Protein AF-A0A098LLT0-F1 (afdb_monomer_lite)

Radius of gyration: 13.45 Å; chains: 1; bounding box: 33×23×30 Å

Sequence (69 aa):
MNLAEEIIMATLENHPEGGLTTINSDDTSSSSVIIQHKFSDYPYFFMTKDSTKKYGNLERNPAVSFMVF

Secondary structure (DSSP, 8-state):
--HHHHHHHHHHHH--EEEEEEE-TTSS-EEEEEEEEE-SSS-EEE--GGGHHHHHHHHH---EEEE--

Foldseek 3Di:
DDPVVVVVQVLCAVFQKWKKKFQAPVNPDIDIDIWGWHDDPDIDTDDDPVCVNVVVRCVVPVDMDIDGD

InterPro domains:
  IPR012349 FMN-binding split barrel [G3DSA:2.30.110.10] (5-69)

Organism: NCBI:txid153721

pLDDT: mean 81.02, std 10.95, range [53.12, 91.94]

Structure (mmCIF, N/CA/C/O backbone):
data_AF-A0A098LLT0-F1
#
_entry.id   AF-A0A098LLT0-F1
#
loop_
_atom_site.group_PDB
_atom_site.id
_atom_site.type_symbol
_atom_site.label_atom_id
_atom_site.label_alt_id
_atom_site.label_comp_id
_atom_site.label_asym_id
_atom_site.label_entity_id
_atom_site.label_seq_id
_atom_site.pdbx_PDB_ins_code
_atom_site.Cartn_x
_atom_site.Cartn_y
_atom_site.Cartn_z
_atom_site.occupancy
_atom_site.B_iso_or_equiv
_atom_site.auth_seq_id
_atom_site.auth_comp_id
_atom_site.auth_asym_id
_atom_site.auth_atom_id
_atom_site.pdbx_PDB_model_num
ATOM 1 N N . MET A 1 1 ? -23.477 -3.348 10.886 1.00 65.00 1 MET A N 1
ATOM 2 C CA . MET A 1 1 ? -22.034 -3.191 10.628 1.00 65.00 1 MET A CA 1
ATOM 3 C C . MET A 1 1 ? -21.364 -4.511 10.979 1.00 65.00 1 MET A C 1
ATOM 5 O O . MET A 1 1 ? -21.840 -5.162 11.905 1.00 65.00 1 MET A O 1
ATOM 9 N N . ASN A 1 2 ? -20.402 -4.981 10.185 1.00 88.19 2 ASN A N 1
ATOM 10 C CA . ASN A 1 2 ? -19.732 -6.269 10.401 1.00 88.19 2 ASN A CA 1
ATOM 11 C C . ASN A 1 2 ? -18.481 -6.068 11.282 1.00 88.19 2 ASN A C 1
ATOM 13 O O . ASN A 1 2 ? -17.706 -5.154 11.025 1.00 88.19 2 ASN A O 1
ATOM 17 N N . LEU A 1 3 ? -18.253 -6.939 12.274 1.00 90.94 3 LEU A N 1
ATOM 18 C CA . LEU A 1 3 ? -17.083 -6.895 13.170 1.00 90.94 3 LEU A CA 1
ATOM 19 C C . LEU A 1 3 ? -15.744 -6.823 12.412 1.00 90.94 3 LEU A C 1
ATOM 21 O O . LEU A 1 3 ? -14.813 -6.157 12.854 1.00 90.94 3 LEU A O 1
ATOM 25 N N . ALA A 1 4 ? -15.638 -7.484 11.257 1.00 90.00 4 ALA A N 1
ATOM 26 C CA . ALA A 1 4 ? -14.431 -7.430 10.437 1.00 90.00 4 ALA A CA 1
ATOM 27 C C . ALA A 1 4 ? -14.174 -6.027 9.859 1.00 90.00 4 ALA A C 1
ATOM 29 O O . ALA A 1 4 ? -13.030 -5.582 9.820 1.00 90.00 4 ALA A O 1
ATOM 30 N N . GLU A 1 5 ? -15.225 -5.317 9.442 1.00 87.38 5 GLU A N 1
ATOM 31 C CA . GLU A 1 5 ? -15.109 -3.952 8.915 1.00 87.38 5 GLU A CA 1
ATOM 32 C C . GLU A 1 5 ? -14.683 -2.979 10.017 1.00 87.38 5 GLU A C 1
ATOM 34 O O . GLU A 1 5 ? -13.814 -2.143 9.791 1.00 87.38 5 GLU A O 1
ATOM 39 N N . GLU A 1 6 ? -15.238 -3.127 11.222 1.00 88.50 6 GLU A N 1
ATOM 40 C CA . GLU A 1 6 ? -14.876 -2.318 12.392 1.00 88.50 6 GLU A CA 1
ATOM 41 C C . GLU A 1 6 ? -13.399 -2.476 12.763 1.00 88.50 6 GLU A C 1
ATOM 43 O O . GLU A 1 6 ? -12.715 -1.483 13.004 1.00 88.50 6 GLU A O 1
ATOM 48 N N . ILE A 1 7 ? -12.888 -3.712 12.752 1.00 89.69 7 ILE A N 1
ATOM 49 C CA . ILE A 1 7 ? -11.471 -3.985 13.018 1.00 89.69 7 ILE A CA 1
ATOM 50 C C . ILE A 1 7 ? -10.591 -3.330 11.949 1.00 89.69 7 ILE A C 1
ATOM 52 O O . ILE A 1 7 ? -9.617 -2.667 12.295 1.00 89.69 7 ILE A O 1
ATOM 56 N N . ILE A 1 8 ? -10.940 -3.465 10.664 1.00 87.75 8 ILE A N 1
ATOM 57 C CA . ILE A 1 8 ? -10.163 -2.867 9.567 1.00 87.75 8 ILE A CA 1
ATOM 58 C C . ILE A 1 8 ? -10.126 -1.341 9.700 1.00 87.75 8 ILE A C 1
ATOM 60 O O . ILE A 1 8 ? -9.050 -0.750 9.614 1.00 87.75 8 ILE A O 1
ATOM 64 N N . MET A 1 9 ? -11.275 -0.705 9.940 1.00 86.38 9 MET A N 1
ATOM 65 C CA . MET A 1 9 ? -11.347 0.748 10.110 1.00 86.38 9 MET A CA 1
ATOM 66 C C . MET A 1 9 ? -10.526 1.208 11.318 1.00 86.38 9 MET A C 1
ATOM 68 O O . MET A 1 9 ? -9.691 2.100 11.182 1.00 86.38 9 MET A O 1
ATOM 72 N N . ALA A 1 10 ? -10.668 0.541 12.467 1.00 88.50 10 ALA A N 1
ATOM 73 C CA . ALA A 1 10 ? -9.895 0.863 13.661 1.00 88.50 10 ALA A CA 1
ATOM 74 C C . ALA A 1 10 ? -8.381 0.707 13.433 1.00 88.50 10 ALA A C 1
ATOM 76 O O . ALA A 1 10 ? -7.604 1.558 13.867 1.00 88.50 10 ALA A O 1
ATOM 77 N N . THR A 1 11 ? -7.938 -0.338 12.728 1.00 89.38 11 THR A N 1
ATOM 78 C CA . THR A 1 11 ? -6.518 -0.520 12.399 1.00 89.38 11 THR A CA 1
ATOM 79 C C . THR A 1 11 ? -5.995 0.630 11.536 1.00 89.38 11 THR A C 1
ATOM 81 O O . THR A 1 11 ? -4.934 1.169 11.847 1.00 89.38 11 THR A O 1
ATOM 84 N N . 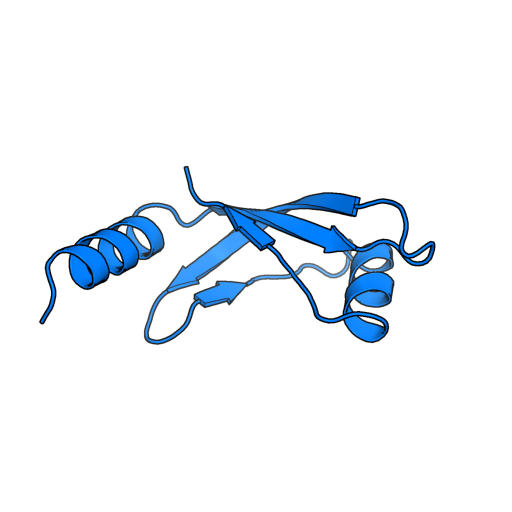LEU A 1 12 ? -6.746 1.050 10.512 1.00 87.88 12 LEU A N 1
ATOM 85 C CA . LEU A 1 12 ? -6.368 2.153 9.619 1.00 87.88 12 LEU A CA 1
ATOM 86 C C . LEU A 1 12 ? -6.390 3.531 10.306 1.00 87.88 12 LEU A C 1
ATOM 88 O O . LEU A 1 12 ? -5.655 4.429 9.906 1.00 87.8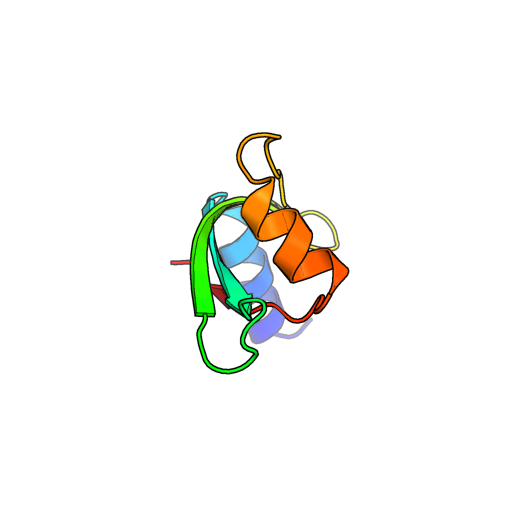8 12 LEU A O 1
ATOM 92 N N . GLU A 1 13 ? -7.221 3.730 11.325 1.00 86.88 13 GLU A N 1
ATOM 93 C CA . GLU A 1 13 ? -7.256 4.988 12.083 1.00 86.88 13 GLU A CA 1
ATOM 94 C C . GLU A 1 13 ? -6.112 5.102 13.094 1.00 86.88 13 GLU A C 1
ATOM 96 O O . GLU A 1 13 ? -5.553 6.184 13.278 1.00 86.88 13 GLU A O 1
ATOM 101 N N . ASN A 1 14 ? -5.756 3.994 13.749 1.00 88.75 14 ASN A N 1
ATOM 102 C CA . ASN A 1 14 ? -4.790 4.001 14.850 1.00 88.75 14 ASN A CA 1
ATOM 103 C C . ASN A 1 14 ? -3.326 3.890 14.398 1.00 88.75 14 ASN A C 1
ATOM 105 O O . ASN A 1 14 ? -2.426 4.181 15.185 1.00 88.75 14 ASN A O 1
ATOM 109 N N . HIS A 1 15 ? -3.076 3.519 13.143 1.00 88.75 15 HIS A N 1
ATOM 110 C CA . HIS A 1 15 ? -1.729 3.354 12.600 1.00 88.75 15 HIS A CA 1
ATOM 111 C C . HIS A 1 15 ? -1.570 4.264 11.383 1.00 88.75 15 HIS A C 1
ATOM 113 O O . HIS A 1 15 ? -1.926 3.863 10.287 1.00 88.75 15 HIS A O 1
ATOM 119 N N . PRO A 1 16 ? -1.062 5.498 11.536 1.00 85.94 16 PRO A N 1
ATOM 120 C CA . PRO A 1 16 ? -0.976 6.467 10.440 1.00 85.94 16 PRO A CA 1
ATOM 121 C C . PRO A 1 16 ? 0.142 6.165 9.427 1.00 85.94 16 PRO A C 1
ATOM 123 O O . PRO A 1 16 ? 0.365 6.955 8.510 1.00 85.94 16 PRO A O 1
ATOM 126 N N . GLU A 1 17 ? 0.866 5.057 9.589 1.00 88.00 17 GLU A N 1
ATOM 127 C CA . GLU A 1 17 ? 1.978 4.627 8.743 1.00 88.00 17 GLU A CA 1
ATOM 128 C C . GLU A 1 17 ? 1.812 3.161 8.345 1.00 88.00 17 GLU A C 1
ATOM 130 O O . GLU A 1 17 ? 1.402 2.324 9.147 1.00 88.00 17 GLU A 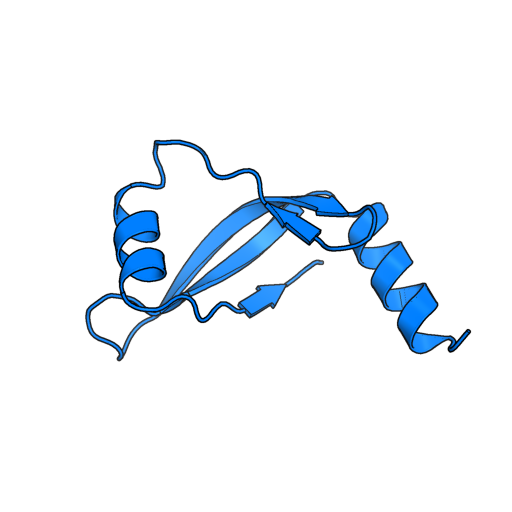O 1
ATOM 135 N N . GLY A 1 18 ? 2.188 2.834 7.110 1.00 88.81 18 GLY A N 1
ATOM 136 C CA . GLY A 1 18 ? 2.208 1.455 6.637 1.00 88.81 18 GLY A CA 1
ATOM 137 C C . GLY A 1 18 ? 3.143 1.244 5.455 1.00 88.81 18 GLY A C 1
ATOM 138 O O . GLY A 1 18 ? 3.743 2.180 4.922 1.00 88.81 18 GLY A O 1
ATOM 139 N N . GLY A 1 19 ? 3.282 -0.011 5.043 1.00 89.50 19 GLY A N 1
ATOM 140 C CA . GLY A 1 19 ? 4.064 -0.404 3.879 1.00 89.50 19 GLY A CA 1
ATOM 141 C C . GLY A 1 19 ? 3.224 -0.371 2.606 1.00 89.50 19 GLY A C 1
ATOM 142 O O . GLY A 1 19 ? 2.268 -1.133 2.484 1.00 89.50 19 GLY A O 1
ATOM 143 N N . LEU A 1 20 ? 3.603 0.461 1.635 1.00 88.44 20 LEU A N 1
ATOM 144 C CA . LEU A 1 20 ? 3.041 0.454 0.285 1.00 88.44 20 LEU A CA 1
ATOM 145 C C . LEU A 1 20 ? 3.997 -0.255 -0.673 1.00 88.44 20 LEU A C 1
ATOM 147 O O . LEU A 1 20 ? 5.141 0.172 -0.849 1.00 88.44 20 LEU A O 1
ATOM 151 N N . THR A 1 21 ? 3.517 -1.317 -1.312 1.00 91.19 21 THR A N 1
ATOM 152 C CA . THR A 1 21 ? 4.254 -2.090 -2.312 1.00 91.19 21 THR A CA 1
ATOM 153 C C . THR A 1 21 ? 3.715 -1.799 -3.707 1.00 91.19 21 THR A C 1
ATOM 155 O O . THR A 1 21 ? 2.512 -1.910 -3.942 1.00 91.19 21 THR A O 1
ATOM 158 N N . THR A 1 22 ? 4.613 -1.459 -4.634 1.00 90.44 22 THR A N 1
ATOM 159 C CA . THR A 1 22 ? 4.310 -1.221 -6.054 1.00 90.44 22 THR A CA 1
ATOM 160 C C . THR A 1 22 ? 5.063 -2.201 -6.946 1.00 90.44 22 THR A C 1
ATOM 162 O O . THR A 1 22 ? 6.126 -2.705 -6.569 1.00 90.44 22 THR A O 1
ATOM 165 N N . ILE A 1 23 ? 4.520 -2.469 -8.132 1.00 90.88 23 ILE A N 1
ATOM 166 C CA . ILE A 1 23 ? 5.188 -3.266 -9.168 1.00 90.88 23 ILE A CA 1
ATOM 167 C C . ILE A 1 23 ? 6.168 -2.358 -9.918 1.00 90.88 23 ILE A C 1
ATOM 169 O O . ILE A 1 23 ? 5.831 -1.231 -10.277 1.00 90.88 23 ILE A O 1
ATOM 173 N N . ASN A 1 24 ? 7.403 -2.816 -10.109 1.00 87.50 24 ASN A N 1
ATOM 174 C CA . ASN A 1 24 ? 8.417 -2.074 -10.849 1.00 87.50 24 ASN A CA 1
ATOM 175 C C . ASN A 1 24 ? 8.156 -2.123 -12.358 1.00 87.50 24 ASN A C 1
ATOM 177 O O . ASN A 1 24 ? 7.413 -2.958 -12.862 1.00 87.50 24 ASN A O 1
ATOM 181 N N . SER A 1 25 ? 8.816 -1.243 -13.108 1.00 84.19 25 SER A N 1
ATOM 182 C CA . SER A 1 25 ? 8.686 -1.164 -14.568 1.00 84.19 25 SER A CA 1
ATOM 183 C C . SER A 1 25 ? 9.175 -2.404 -15.337 1.00 84.19 25 SER A C 1
ATOM 185 O O . SER A 1 25 ? 9.019 -2.466 -16.554 1.00 84.19 25 SER A O 1
ATOM 187 N N . ASP A 1 26 ? 9.779 -3.386 -14.679 1.00 88.25 26 ASP A N 1
ATOM 188 C CA . ASP A 1 26 ? 10.115 -4.674 -15.290 1.00 88.25 26 ASP A CA 1
ATOM 189 C C . ASP A 1 26 ? 8.959 -5.689 -15.213 1.00 88.25 26 ASP A C 1
ATOM 191 O O . ASP A 1 26 ? 9.077 -6.769 -15.778 1.00 88.25 26 ASP A O 1
ATOM 195 N N . ASP A 1 27 ? 7.855 -5.351 -14.530 1.00 84.44 27 ASP A N 1
ATOM 196 C CA . ASP A 1 27 ? 6.700 -6.212 -14.217 1.00 84.44 27 ASP A CA 1
ATOM 197 C C . ASP A 1 27 ? 7.053 -7.537 -13.506 1.00 84.44 27 ASP A C 1
ATOM 199 O O . ASP A 1 27 ? 6.192 -8.390 -13.290 1.00 84.44 27 ASP A O 1
ATOM 203 N N . THR A 1 28 ? 8.312 -7.712 -13.100 1.00 87.62 28 THR A N 1
ATOM 204 C CA . THR A 1 28 ? 8.833 -8.933 -12.469 1.00 87.62 28 THR A CA 1
ATOM 205 C C . THR A 1 28 ? 9.315 -8.706 -11.047 1.00 87.62 28 THR A C 1
ATOM 207 O O . THR A 1 28 ? 9.504 -9.666 -10.303 1.00 87.62 28 THR A O 1
ATOM 210 N N . SER A 1 29 ? 9.529 -7.451 -10.653 1.00 91.44 29 SER A N 1
ATOM 211 C CA . SER A 1 29 ? 9.958 -7.095 -9.308 1.00 91.44 29 SER A CA 1
ATOM 212 C C . SER A 1 29 ? 9.021 -6.077 -8.662 1.00 91.44 29 SER A C 1
ATOM 214 O O . SER A 1 29 ? 8.220 -5.412 -9.318 1.00 91.44 29 SER A O 1
ATOM 216 N N . SER A 1 30 ? 9.108 -5.966 -7.338 1.00 91.94 30 SER A N 1
ATOM 217 C CA . SER A 1 30 ? 8.297 -5.046 -6.544 1.00 91.94 30 SER A CA 1
ATOM 218 C C . SER A 1 30 ? 9.161 -4.214 -5.609 1.00 91.94 30 SER A C 1
ATOM 220 O O . SER A 1 30 ? 10.194 -4.679 -5.126 1.00 91.94 30 SER A O 1
ATOM 222 N N . SER A 1 31 ? 8.702 -3.007 -5.296 1.00 87.69 31 SER A N 1
ATOM 223 C CA . SER A 1 31 ? 9.353 -2.103 -4.351 1.00 87.69 31 SER A CA 1
ATOM 224 C C . SER A 1 31 ? 8.399 -1.724 -3.228 1.00 87.69 31 SER A C 1
ATOM 226 O O . SER A 1 31 ? 7.288 -1.280 -3.499 1.00 87.69 31 SER A O 1
ATOM 228 N N . SER A 1 32 ? 8.861 -1.793 -1.978 1.00 88.12 32 SER A N 1
ATOM 229 C CA . SER A 1 32 ? 8.096 -1.328 -0.812 1.00 88.12 32 SER A CA 1
ATOM 230 C C . SER A 1 32 ? 8.613 0.010 -0.288 1.00 88.12 32 SER A C 1
ATOM 232 O O . SER A 1 32 ? 9.784 0.362 -0.472 1.00 88.12 32 SER A O 1
ATOM 234 N N . VAL A 1 33 ? 7.736 0.796 0.328 1.00 84.69 33 VAL A N 1
ATOM 235 C CA . VAL A 1 33 ? 8.082 2.036 1.033 1.00 84.69 33 VAL A CA 1
ATOM 236 C C . VAL A 1 33 ? 7.191 2.207 2.252 1.00 84.69 33 VAL A C 1
ATOM 238 O O . VAL A 1 33 ? 6.025 1.825 2.207 1.00 84.69 33 VAL A O 1
ATOM 241 N N . ILE A 1 34 ? 7.734 2.791 3.316 1.00 86.62 34 ILE A N 1
ATOM 242 C CA . ILE A 1 34 ? 6.916 3.267 4.430 1.00 86.62 34 ILE A CA 1
ATOM 243 C C . ILE A 1 34 ? 6.272 4.585 4.008 1.00 86.62 34 ILE A C 1
ATOM 245 O O . ILE A 1 34 ? 6.970 5.508 3.585 1.00 86.62 34 ILE A O 1
ATOM 249 N N . ILE A 1 35 ? 4.948 4.651 4.080 1.00 85.06 35 ILE A N 1
ATOM 250 C CA . ILE A 1 35 ? 4.163 5.823 3.705 1.00 85.06 35 ILE A CA 1
ATOM 251 C C . ILE A 1 35 ? 3.192 6.187 4.821 1.00 85.06 35 ILE A C 1
ATOM 253 O O . ILE A 1 35 ? 2.622 5.314 5.473 1.00 85.06 35 ILE A O 1
ATOM 257 N N . GLN A 1 36 ? 2.988 7.488 5.004 1.00 86.38 36 GLN A N 1
ATOM 258 C CA . GLN A 1 36 ? 1.943 8.002 5.876 1.00 86.38 36 GLN A CA 1
ATOM 259 C C . GLN A 1 36 ? 0.596 7.991 5.154 1.00 86.38 36 GLN A C 1
ATOM 261 O O . GLN A 1 36 ? 0.505 8.350 3.975 1.00 86.38 36 GLN A O 1
ATOM 266 N N . HIS A 1 37 ? -0.465 7.640 5.868 1.00 85.56 37 HIS A N 1
ATOM 267 C CA . HIS A 1 37 ? -1.832 7.741 5.376 1.00 85.56 37 HIS A CA 1
ATOM 268 C C . HIS A 1 37 ? -2.756 8.380 6.399 1.00 85.56 37 HIS A C 1
ATOM 270 O O . HIS A 1 37 ? -2.461 8.487 7.587 1.00 85.56 37 HIS A O 1
ATOM 276 N N . LYS A 1 38 ? -3.925 8.783 5.912 1.00 84.19 38 LYS A N 1
ATOM 277 C CA . LYS A 1 38 ? -5.049 9.176 6.749 1.00 84.19 38 LYS A CA 1
ATOM 278 C C . LYS A 1 38 ? -6.298 8.458 6.269 1.00 84.19 38 LYS A C 1
ATOM 280 O O . LYS A 1 38 ? -6.597 8.463 5.075 1.00 84.19 38 LYS A O 1
ATOM 285 N N . PHE A 1 39 ? -7.007 7.848 7.209 1.00 78.19 39 PHE A N 1
ATOM 286 C CA . PHE A 1 39 ? -8.299 7.222 6.968 1.00 78.19 39 PHE A CA 1
ATOM 287 C C . PHE A 1 39 ? -9.423 8.207 7.332 1.00 78.19 39 PHE A C 1
ATOM 289 O O . PHE A 1 39 ? -9.327 8.899 8.346 1.00 78.19 39 PHE A O 1
ATOM 296 N N . SER A 1 40 ? -10.443 8.328 6.477 1.00 71.62 40 SER A N 1
ATOM 297 C CA . SER A 1 40 ? -11.700 9.027 6.806 1.00 71.62 40 SER A CA 1
ATOM 298 C C . SER A 1 40 ? -12.903 8.233 6.293 1.00 71.62 40 SER A C 1
ATOM 300 O O . SER A 1 40 ? -13.663 7.719 7.093 1.00 71.62 40 SER A O 1
ATOM 302 N N . ASP A 1 41 ? -13.000 8.059 4.972 1.00 70.12 41 ASP A N 1
ATOM 303 C CA . ASP A 1 41 ? -13.968 7.173 4.294 1.00 70.12 41 ASP A CA 1
ATOM 304 C C . ASP A 1 41 ? -13.250 6.178 3.363 1.00 70.12 41 ASP A C 1
ATOM 306 O O . ASP A 1 41 ? -13.703 5.059 3.143 1.00 70.12 41 ASP A O 1
ATOM 310 N N . TYR A 1 42 ? -12.089 6.589 2.841 1.00 67.19 42 TYR A N 1
ATOM 311 C CA . TYR A 1 42 ? -11.134 5.782 2.086 1.00 67.19 42 TYR A CA 1
ATOM 312 C C . TYR A 1 42 ? -9.715 6.183 2.517 1.00 67.19 42 TYR A C 1
ATOM 314 O O . TYR A 1 42 ? -9.508 7.339 2.901 1.00 67.19 42 TYR A O 1
ATOM 322 N N . PRO A 1 43 ? -8.728 5.271 2.481 1.00 65.69 43 PRO A N 1
ATOM 323 C CA . PRO A 1 43 ? -7.354 5.624 2.805 1.00 65.69 43 PRO A CA 1
ATOM 324 C C . PRO A 1 43 ? -6.779 6.546 1.722 1.00 65.69 43 PRO A C 1
ATOM 326 O O . PRO A 1 43 ? -6.744 6.188 0.544 1.00 65.69 43 PRO A O 1
ATOM 329 N N . TYR A 1 44 ? -6.294 7.723 2.125 1.00 72.38 44 TYR A N 1
ATOM 330 C CA . TYR A 1 44 ? -5.503 8.603 1.263 1.00 72.38 44 TYR A CA 1
ATOM 331 C C . TYR A 1 44 ? -4.050 8.610 1.736 1.00 72.38 44 TYR A C 1
ATOM 333 O O . TYR A 1 44 ? -3.772 8.745 2.930 1.00 72.38 44 TYR A O 1
ATOM 341 N N . PHE A 1 45 ? -3.124 8.468 0.790 1.00 73.31 45 PHE A N 1
ATOM 342 C CA . PHE A 1 45 ? -1.691 8.361 1.054 1.00 73.31 45 PHE A CA 1
ATOM 343 C C . PHE A 1 45 ? -0.980 9.689 0.794 1.00 73.31 45 PHE A C 1
ATOM 345 O O . PHE A 1 45 ? -1.174 10.316 -0.250 1.00 73.31 45 PHE A O 1
ATOM 352 N N . PHE A 1 46 ? -0.110 10.101 1.714 1.00 67.12 46 PHE A N 1
ATOM 353 C CA . PHE A 1 46 ? 0.727 11.283 1.534 1.00 67.12 46 PHE A CA 1
ATOM 354 C C . PHE A 1 46 ? 2.010 10.891 0.795 1.00 67.12 46 PHE A C 1
ATOM 356 O O . PHE A 1 46 ? 2.969 10.413 1.396 1.00 67.12 46 PHE A O 1
ATOM 363 N N . MET A 1 47 ? 2.037 11.086 -0.525 1.00 65.69 47 MET A N 1
ATOM 364 C CA . MET A 1 47 ? 3.250 10.882 -1.324 1.00 65.69 47 MET A CA 1
ATOM 365 C C . MET A 1 47 ? 4.082 12.168 -1.400 1.00 65.69 47 MET A C 1
ATOM 367 O O . MET A 1 47 ? 3.579 13.224 -1.782 1.00 65.69 47 MET A O 1
ATOM 371 N N . THR A 1 48 ? 5.376 12.091 -1.073 1.00 58.97 48 THR A N 1
ATOM 372 C CA . THR A 1 48 ? 6.318 13.213 -1.233 1.00 58.97 48 THR A CA 1
ATOM 373 C C . THR A 1 48 ? 6.997 13.181 -2.608 1.00 58.97 48 THR A C 1
ATOM 375 O O . THR A 1 48 ? 7.107 12.132 -3.244 1.00 58.97 48 THR A O 1
ATOM 378 N N . LYS A 1 49 ? 7.484 14.332 -3.091 1.00 55.19 49 LYS A N 1
ATOM 379 C CA . LYS A 1 49 ? 8.128 14.467 -4.415 1.00 55.19 49 LYS A CA 1
ATOM 380 C C . LYS A 1 49 ? 9.386 13.602 -4.607 1.00 55.19 49 LYS A C 1
ATOM 382 O O . LYS A 1 49 ? 9.682 13.246 -5.742 1.00 55.19 49 LYS A O 1
ATOM 387 N N . ASP A 1 50 ? 10.081 13.194 -3.543 1.00 55.75 50 ASP A N 1
ATOM 388 C CA . ASP A 1 50 ? 11.224 12.261 -3.640 1.00 55.75 50 ASP A CA 1
ATOM 389 C C . ASP A 1 50 ? 10.819 10.829 -4.045 1.00 55.75 50 ASP A C 1
ATOM 391 O O . ASP A 1 50 ? 11.657 9.998 -4.390 1.00 55.75 50 ASP A O 1
ATOM 395 N N . SER A 1 51 ? 9.514 10.554 -4.121 1.00 56.72 51 SER A N 1
ATOM 396 C CA . SER A 1 51 ? 8.940 9.310 -4.645 1.00 56.72 51 SER A CA 1
ATOM 397 C C . SER A 1 51 ? 8.957 9.223 -6.179 1.00 56.72 51 SER A C 1
ATOM 399 O O . SER A 1 51 ? 8.337 8.318 -6.728 1.00 56.72 51 SER A O 1
ATOM 401 N N . THR A 1 52 ? 9.614 10.139 -6.902 1.00 53.12 52 THR A N 1
ATOM 402 C CA . THR A 1 52 ? 9.525 10.289 -8.375 1.00 53.12 52 THR A CA 1
ATOM 403 C C . THR A 1 52 ? 9.749 8.998 -9.172 1.00 53.12 52 THR A C 1
ATOM 405 O O . THR A 1 52 ? 8.992 8.727 -10.101 1.00 53.12 52 THR A O 1
ATOM 408 N N . LYS A 1 53 ? 10.710 8.141 -8.795 1.00 60.22 53 LYS A N 1
ATOM 409 C CA . LYS A 1 53 ? 10.878 6.823 -9.451 1.00 60.22 53 LYS A CA 1
ATOM 410 C C . LYS A 1 53 ? 9.674 5.893 -9.245 1.00 60.22 53 LYS A C 1
ATOM 412 O O . LYS A 1 53 ? 9.366 5.091 -10.116 1.00 60.22 53 LYS A O 1
ATOM 417 N N . LYS A 1 54 ? 8.994 6.002 -8.102 1.00 63.38 54 LYS A N 1
ATOM 418 C CA . LYS A 1 54 ? 7.840 5.173 -7.720 1.00 63.38 54 LYS A CA 1
ATOM 419 C C . LYS A 1 54 ? 6.511 5.742 -8.228 1.00 63.38 54 LYS A C 1
ATOM 421 O O . LYS A 1 54 ? 5.605 4.964 -8.494 1.00 63.38 54 LYS A O 1
ATOM 426 N N . TYR A 1 55 ? 6.431 7.055 -8.460 1.00 65.94 55 TYR A N 1
ATOM 427 C CA . TYR A 1 55 ? 5.377 7.657 -9.282 1.00 65.94 55 TYR A CA 1
ATOM 428 C C . TYR A 1 55 ? 5.385 7.063 -10.692 1.00 65.94 55 TYR A C 1
ATOM 430 O O . TYR A 1 55 ? 4.338 6.646 -11.166 1.00 65.94 55 TYR A O 1
ATOM 438 N N . GLY A 1 56 ? 6.566 6.908 -11.304 1.00 70.62 56 GLY A N 1
ATOM 439 C CA . GLY A 1 56 ? 6.684 6.254 -12.613 1.00 70.62 56 GLY A CA 1
ATOM 440 C C . GLY A 1 56 ? 6.165 4.809 -12.629 1.00 70.62 56 GLY A C 1
ATOM 441 O O . GLY A 1 56 ? 5.565 4.381 -13.612 1.00 70.62 56 GLY A O 1
ATOM 442 N N . ASN A 1 57 ? 6.331 4.069 -11.525 1.00 79.00 57 ASN A N 1
ATOM 443 C CA . ASN A 1 57 ? 5.733 2.740 -11.374 1.00 79.00 57 ASN A CA 1
ATOM 444 C C . ASN A 1 57 ? 4.199 2.816 -11.321 1.00 79.00 57 ASN A C 1
ATOM 446 O O . ASN A 1 57 ? 3.546 2.075 -12.045 1.00 79.00 57 ASN A O 1
ATOM 450 N N . LEU A 1 58 ? 3.634 3.724 -10.515 1.00 81.19 58 LEU A N 1
ATOM 451 C CA . LEU A 1 58 ? 2.180 3.885 -10.351 1.00 81.19 58 LEU A CA 1
ATOM 452 C C . LEU A 1 58 ? 1.482 4.439 -11.601 1.00 81.19 58 LEU A C 1
ATOM 454 O O . LEU A 1 58 ? 0.345 4.068 -11.878 1.00 81.19 58 LEU A O 1
ATOM 458 N N . GLU A 1 59 ? 2.156 5.302 -12.365 1.00 81.12 59 GLU A N 1
ATOM 459 C CA . GLU A 1 59 ? 1.666 5.819 -13.649 1.00 81.12 59 GLU A CA 1
ATOM 460 C C . GLU A 1 59 ? 1.547 4.710 -14.699 1.00 81.12 59 GLU A C 1
ATOM 462 O O . GLU A 1 59 ? 0.603 4.703 -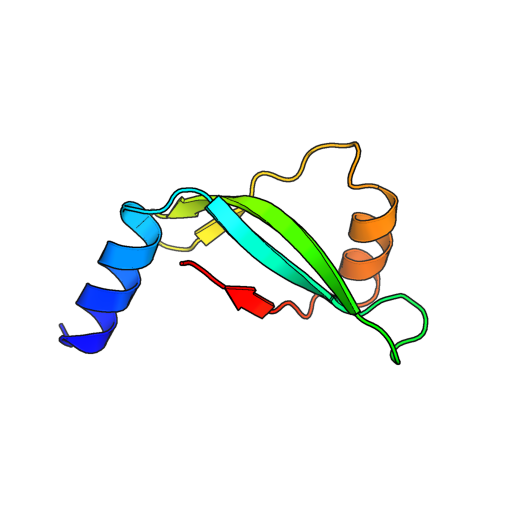15.488 1.00 81.12 59 GLU A O 1
ATOM 467 N N . ARG A 1 60 ? 2.484 3.753 -14.702 1.00 83.81 60 ARG A N 1
ATOM 468 C CA . ARG A 1 60 ? 2.441 2.590 -15.598 1.00 83.81 60 ARG A CA 1
ATOM 469 C C . ARG A 1 60 ? 1.496 1.504 -15.090 1.00 83.81 60 ARG A C 1
ATOM 471 O O . ARG A 1 60 ? 0.767 0.909 -15.880 1.00 83.81 60 ARG A O 1
ATOM 478 N N . ASN A 1 61 ? 1.561 1.205 -13.798 1.00 85.94 61 ASN A N 1
ATOM 479 C CA . ASN A 1 61 ? 0.802 0.154 -13.147 1.00 85.94 61 ASN A CA 1
ATOM 480 C C . ASN A 1 61 ? 0.278 0.654 -11.789 1.00 85.94 61 ASN A C 1
ATOM 482 O O . ASN A 1 61 ? 1.033 0.695 -10.814 1.00 85.94 61 ASN A O 1
ATOM 486 N N . PRO A 1 62 ? -1.017 1.000 -11.693 1.00 85.56 62 PRO A N 1
ATOM 487 C CA . PRO A 1 62 ? -1.597 1.540 -10.468 1.00 85.56 62 PRO A CA 1
ATOM 488 C C . PRO A 1 62 ? -1.861 0.464 -9.404 1.00 85.56 62 PRO A C 1
ATOM 490 O O . PRO A 1 62 ? -2.358 0.791 -8.327 1.00 85.56 62 PRO A O 1
ATOM 493 N N . ALA A 1 63 ? -1.585 -0.815 -9.690 1.00 87.44 63 ALA A N 1
ATOM 494 C CA . ALA A 1 63 ? -1.788 -1.888 -8.731 1.00 87.44 63 ALA A CA 1
ATOM 495 C C . ALA A 1 63 ? -0.816 -1.755 -7.553 1.00 87.44 63 ALA A C 1
ATOM 497 O O . ALA A 1 63 ? 0.405 -1.663 -7.721 1.00 87.44 63 ALA A O 1
ATOM 498 N N . VAL A 1 64 ? -1.378 -1.788 -6.347 1.00 89.12 64 VAL A N 1
ATOM 499 C CA . VAL A 1 64 ? -0.636 -1.674 -5.094 1.00 89.12 64 VAL A CA 1
ATOM 500 C C . VAL A 1 64 ? -1.125 -2.683 -4.069 1.00 89.12 64 VAL A C 1
ATOM 502 O O . VAL A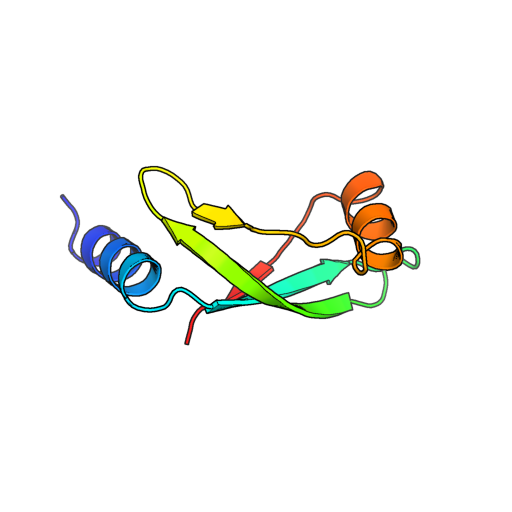 1 64 ? -2.293 -3.067 -4.064 1.00 89.12 64 VAL A O 1
ATOM 505 N N . SER A 1 65 ? -0.227 -3.065 -3.167 1.00 91.31 65 SER A N 1
ATOM 506 C CA . SER A 1 65 ? -0.575 -3.717 -1.906 1.00 91.31 65 SER A CA 1
ATOM 507 C C . SER A 1 65 ? -0.215 -2.784 -0.762 1.00 91.31 65 SER A C 1
ATOM 509 O O . SER A 1 65 ? 0.863 -2.187 -0.770 1.00 91.31 65 SER A O 1
ATOM 511 N N . PHE A 1 66 ? -1.102 -2.671 0.221 1.00 89.25 66 PHE A N 1
ATOM 512 C CA . PHE A 1 66 ? -0.888 -1.846 1.399 1.00 89.25 66 PHE A CA 1
ATOM 513 C C . PHE A 1 66 ? -1.011 -2.694 2.665 1.00 89.25 66 PHE A C 1
ATOM 515 O O . PHE A 1 66 ? -1.977 -3.438 2.822 1.00 89.25 66 PHE A O 1
ATOM 522 N N . MET A 1 67 ? -0.009 -2.610 3.538 1.00 90.38 67 MET A N 1
ATOM 523 C CA . MET A 1 67 ? 0.066 -3.353 4.794 1.00 90.38 67 MET A CA 1
ATOM 524 C C . MET A 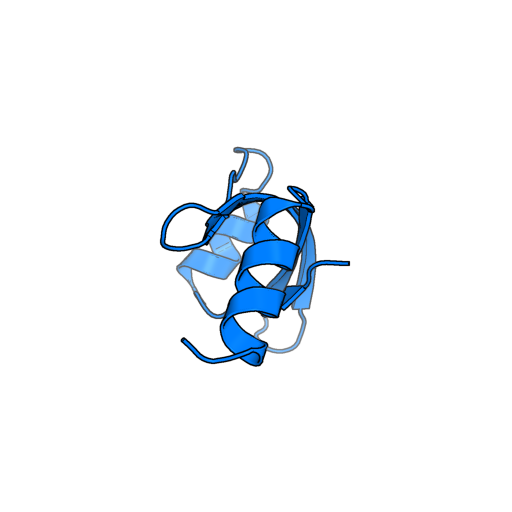1 67 ? 0.205 -2.379 5.960 1.00 90.38 67 MET A C 1
ATOM 526 O O . MET A 1 67 ? 1.088 -1.522 5.951 1.00 90.38 67 MET A O 1
ATOM 530 N N . VAL A 1 68 ? -0.644 -2.555 6.967 1.00 86.12 68 VAL A N 1
ATOM 531 C CA . VAL A 1 68 ? -0.605 -1.829 8.240 1.00 86.12 68 VAL A CA 1
ATOM 532 C C . VAL A 1 68 ? -0.249 -2.824 9.336 1.00 86.12 68 VAL A C 1
ATOM 534 O O . VAL A 1 68 ? -0.760 -3.946 9.314 1.00 86.12 68 VAL A O 1
ATOM 537 N N . PHE A 1 69 ? 0.669 -2.433 10.220 1.00 68.19 69 PHE A N 1
ATOM 538 C CA . PHE A 1 69 ? 1.126 -3.242 11.353 1.00 68.19 69 PHE A CA 1
ATOM 539 C C . PHE A 1 69 ? 0.309 -2.937 12.597 1.00 68.19 69 PHE A C 1
ATOM 541 O O . PHE A 1 69 ? -0.009 -1.743 12.766 1.00 68.19 69 PHE A O 1
#